Protein AF-A0A5J4KZ83-F1 (afdb_monomer)

Mean predicted aligned error: 16.93 Å

Organism: NCBI:txid433727

Nearest PDB structures (foldseek):
  3tdg-assembly1_A-2  TM=6.254E-01  e=2.604E-02  Helicobacter pylori
  8veh-assembly4_D  TM=5.753E-01  e=1.158E+00  Rickettsia bellii RML369-C
  3n4x-assembly1_A  TM=6.626E-01  e=3.084E+00  Saccharomyces cerevisiae
  5ktb-assembly1_B  TM=6.189E-01  e=3.485E+00  Saccharomyces cerevisiae
  3n7n-assembly1_C  TM=5.205E-01  e=2.566E+00  Saccharomyces cerevisiae

Structure (mmCIF, N/CA/C/O backbone):
data_AF-A0A5J4KZ83-F1
#
_entry.id   AF-A0A5J4KZ83-F1
#
loop_
_atom_site.group_PDB
_atom_site.id
_atom_site.type_symbol
_atom_site.label_atom_id
_atom_site.label_alt_id
_atom_site.label_comp_id
_atom_site.label_asym_id
_atom_site.label_entity_id
_atom_site.label_seq_id
_atom_site.pdbx_PDB_ins_code
_atom_site.Cartn_x
_atom_site.Cartn_y
_atom_site.Cartn_z
_atom_site.occupancy
_atom_site.B_iso_or_equiv
_atom_site.auth_seq_id
_atom_site.auth_comp_id
_atom_site.auth_asym_id
_atom_site.auth_atom_id
_atom_site.pdbx_PDB_model_num
ATOM 1 N N . MET A 1 1 ? 0.280 65.910 40.759 1.00 54.91 1 MET A N 1
ATOM 2 C CA . MET A 1 1 ? 0.208 64.427 40.748 1.00 54.91 1 MET A CA 1
ATOM 3 C C . MET A 1 1 ? -0.580 63.836 39.557 1.00 54.91 1 MET A C 1
ATOM 5 O O . MET A 1 1 ? -0.803 62.633 39.544 1.00 54.91 1 MET A O 1
ATOM 9 N N . LEU A 1 2 ? -0.957 64.616 38.524 1.00 54.25 2 LEU A N 1
ATOM 10 C CA . LEU A 1 2 ? -1.654 64.088 37.329 1.00 54.25 2 LEU A CA 1
ATOM 11 C C . LEU A 1 2 ? -0.794 64.011 36.050 1.00 54.25 2 LEU A C 1
ATOM 13 O O . LEU A 1 2 ? -1.139 63.274 35.137 1.00 54.25 2 LEU A O 1
ATOM 17 N N . ILE A 1 3 ? 0.351 64.695 35.983 1.00 54.72 3 ILE A N 1
ATOM 18 C CA . ILE A 1 3 ? 1.155 64.796 34.747 1.00 54.72 3 ILE A CA 1
ATOM 19 C C . ILE A 1 3 ? 2.032 63.549 34.497 1.00 54.72 3 ILE A C 1
ATOM 21 O O . ILE A 1 3 ? 2.240 63.158 33.350 1.00 54.72 3 ILE A O 1
ATOM 25 N N . ASN A 1 4 ? 2.475 62.851 35.551 1.00 46.81 4 ASN A N 1
ATOM 26 C CA . ASN A 1 4 ? 3.342 61.667 35.413 1.00 46.81 4 ASN A CA 1
ATOM 27 C C . ASN A 1 4 ? 2.579 60.369 35.107 1.00 46.81 4 ASN A C 1
ATOM 29 O O . ASN A 1 4 ? 3.168 59.439 34.570 1.00 46.81 4 ASN A O 1
ATOM 33 N N . LYS A 1 5 ? 1.271 60.299 35.396 1.00 50.62 5 LYS A N 1
ATOM 34 C CA . LYS A 1 5 ? 0.448 59.125 35.055 1.00 50.62 5 LYS A CA 1
ATOM 35 C C . LYS A 1 5 ? 0.107 59.085 33.562 1.00 50.62 5 LYS A C 1
ATOM 37 O O . LYS A 1 5 ? 0.117 58.014 32.971 1.00 50.62 5 LYS A O 1
ATOM 42 N N . VAL A 1 6 ? -0.096 60.247 32.935 1.00 51.62 6 VAL A N 1
ATOM 43 C CA . VAL A 1 6 ? -0.421 60.356 31.501 1.00 51.62 6 VAL A CA 1
ATOM 44 C C . VAL A 1 6 ? 0.763 59.941 30.619 1.00 51.62 6 VAL A C 1
ATOM 46 O O . VAL A 1 6 ? 0.553 59.259 29.625 1.00 51.62 6 VAL A O 1
ATOM 49 N N . ARG A 1 7 ? 2.005 60.261 31.017 1.00 49.12 7 ARG A N 1
ATOM 50 C CA . ARG A 1 7 ? 3.226 59.872 30.281 1.00 49.12 7 ARG A CA 1
ATOM 51 C C . ARG A 1 7 ? 3.561 58.381 30.361 1.00 49.12 7 ARG A C 1
ATOM 53 O O . ARG A 1 7 ? 4.110 57.838 29.413 1.00 49.12 7 ARG A O 1
ATOM 60 N N . VAL A 1 8 ? 3.224 57.719 31.469 1.00 52.16 8 VAL A N 1
ATOM 61 C CA . VAL A 1 8 ? 3.409 56.263 31.620 1.00 52.16 8 VAL A CA 1
ATOM 62 C C . VAL A 1 8 ? 2.343 55.494 30.832 1.00 52.16 8 VAL A C 1
ATOM 64 O O . VAL A 1 8 ? 2.627 54.433 30.288 1.00 52.16 8 VAL A O 1
ATOM 67 N N . ILE A 1 9 ? 1.141 56.064 30.694 1.00 51.75 9 ILE A N 1
ATOM 68 C CA . ILE A 1 9 ? 0.052 55.468 29.910 1.00 51.75 9 ILE A CA 1
ATOM 69 C C . ILE A 1 9 ? 0.280 55.652 28.398 1.00 51.75 9 ILE A C 1
ATOM 71 O O . ILE A 1 9 ? -0.016 54.738 27.633 1.00 51.75 9 ILE A O 1
ATOM 75 N N . THR A 1 10 ? 0.881 56.761 27.947 1.00 46.97 10 THR A N 1
ATOM 76 C CA . THR A 1 10 ? 1.218 56.941 26.520 1.00 46.97 10 THR A CA 1
ATOM 77 C C . THR A 1 10 ? 2.447 56.155 26.056 1.00 46.97 10 THR A C 1
ATOM 79 O O . THR A 1 10 ? 2.571 55.904 24.861 1.00 46.97 10 THR A O 1
ATOM 82 N N . LEU A 1 11 ? 3.316 55.696 26.964 1.00 45.25 11 LEU A N 1
ATOM 83 C CA . LEU A 1 11 ? 4.475 54.852 26.626 1.00 45.25 11 LEU A CA 1
ATOM 84 C C . LEU A 1 11 ? 4.159 53.345 26.575 1.00 45.25 11 LEU A C 1
ATOM 86 O O . LEU A 1 11 ? 4.966 52.577 26.062 1.00 45.25 11 LEU A O 1
ATOM 90 N N . LEU A 1 12 ? 2.979 52.918 27.037 1.00 44.50 12 LEU A N 1
ATOM 91 C CA . LEU A 1 12 ? 2.541 51.515 26.981 1.00 44.50 12 LEU A CA 1
ATOM 92 C C . LEU A 1 12 ? 1.717 51.183 25.717 1.00 44.50 12 LEU A C 1
ATOM 94 O O . LEU A 1 12 ? 1.430 50.020 25.454 1.00 44.50 12 LEU A O 1
ATOM 98 N N . ALA A 1 13 ? 1.359 52.184 24.906 1.00 50.28 13 ALA A N 1
ATOM 99 C CA . ALA A 1 13 ? 0.388 52.040 23.816 1.00 50.28 13 ALA A CA 1
ATOM 100 C C . ALA A 1 13 ? 0.986 51.879 22.399 1.00 50.28 13 ALA A C 1
ATOM 102 O O . ALA A 1 13 ? 0.232 51.857 21.432 1.00 50.28 13 ALA A O 1
ATOM 103 N N . VAL A 1 14 ? 2.314 51.765 22.241 1.00 51.88 14 VAL A N 1
ATOM 104 C CA . VAL A 1 14 ? 2.967 51.772 20.905 1.00 51.88 14 VAL A CA 1
ATOM 105 C C . VAL A 1 14 ? 3.759 50.489 20.583 1.00 51.88 14 VAL A C 1
ATOM 107 O O . VAL A 1 14 ? 4.267 50.339 19.479 1.00 51.88 14 VAL A O 1
ATOM 110 N N . ALA A 1 15 ? 3.807 49.495 21.477 1.00 50.50 15 ALA A N 1
ATOM 111 C CA . ALA A 1 15 ? 4.624 48.287 21.270 1.00 50.50 15 ALA A CA 1
ATOM 112 C C . ALA A 1 15 ? 3.849 46.988 20.953 1.00 50.50 15 ALA A C 1
ATOM 114 O O . ALA A 1 15 ? 4.454 45.920 20.967 1.00 50.50 15 ALA A O 1
ATOM 115 N N . LEU A 1 16 ? 2.540 47.038 20.657 1.00 53.69 16 LEU A N 1
ATOM 116 C CA . LEU A 1 16 ? 1.729 45.824 20.423 1.00 53.69 16 LEU A CA 1
ATOM 117 C C . LEU A 1 16 ? 1.142 45.663 19.004 1.00 53.69 16 LEU A C 1
ATOM 119 O O . LEU A 1 16 ? 0.280 44.815 18.798 1.00 53.69 16 LEU A O 1
ATOM 123 N N . CYS A 1 17 ? 1.621 46.412 18.007 1.00 49.75 17 CYS A N 1
ATOM 124 C CA . CYS A 1 17 ? 1.092 46.363 16.631 1.00 49.75 17 CYS A CA 1
ATOM 125 C C . CYS A 1 17 ? 1.961 45.570 15.633 1.00 49.75 17 CYS A C 1
ATOM 127 O O . CYS A 1 17 ? 2.154 46.013 14.505 1.00 49.75 17 CYS A O 1
ATOM 129 N N . LEU A 1 18 ? 2.471 44.390 16.010 1.00 52.69 18 LEU A N 1
ATOM 130 C CA . LEU A 1 18 ? 3.161 43.480 15.073 1.00 52.69 18 LEU A CA 1
ATOM 131 C C . LEU A 1 18 ? 2.623 42.040 15.077 1.00 52.69 18 LEU A C 1
ATOM 133 O O . LEU A 1 18 ? 3.342 41.110 14.730 1.00 52.69 18 LEU A O 1
ATOM 137 N N . PHE A 1 19 ? 1.349 41.832 15.411 1.00 56.16 19 PHE A N 1
ATOM 138 C CA . PHE A 1 19 ? 0.717 40.521 15.244 1.00 56.16 19 PHE A CA 1
ATOM 139 C C . PHE A 1 19 ? -0.614 40.636 14.513 1.00 56.16 19 PHE A C 1
ATOM 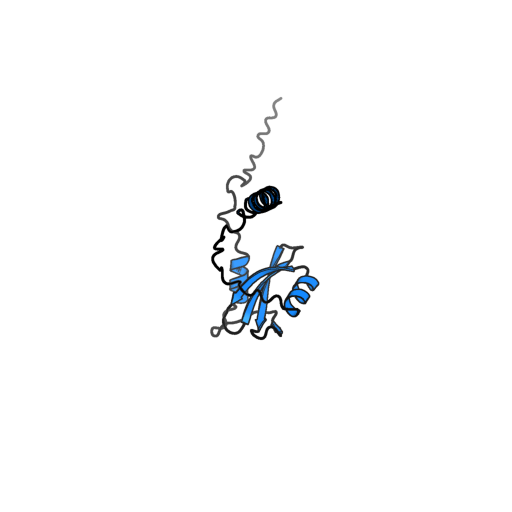141 O O . PHE A 1 19 ? -1.642 40.912 15.122 1.00 56.16 19 PHE A O 1
ATOM 148 N N . SER A 1 20 ? -0.584 40.431 13.196 1.00 51.78 20 SER A N 1
ATOM 149 C CA . SER A 1 20 ? -1.560 39.603 12.463 1.00 51.78 20 SER A CA 1
ATOM 150 C C . SER A 1 20 ? -1.361 39.753 10.953 1.00 51.78 20 SER A C 1
ATOM 152 O O . SER A 1 20 ? -2.174 40.331 10.237 1.00 51.78 20 SER A O 1
ATOM 154 N N . THR A 1 21 ? -0.288 39.166 10.421 1.00 55.81 21 THR A N 1
ATOM 155 C CA . THR A 1 21 ? -0.408 38.605 9.076 1.00 55.81 21 THR A CA 1
ATOM 156 C C . THR A 1 21 ? -1.317 37.386 9.207 1.00 55.81 21 THR A C 1
ATOM 158 O O . THR A 1 21 ? -0.912 36.340 9.708 1.00 55.81 21 THR A O 1
ATOM 161 N N . ASN A 1 22 ? -2.579 37.520 8.797 1.00 54.44 22 ASN A N 1
ATOM 162 C CA . ASN A 1 22 ? -3.406 36.351 8.528 1.00 54.44 22 ASN A CA 1
ATOM 163 C C . ASN A 1 22 ? -2.833 35.699 7.270 1.00 54.44 22 ASN A C 1
ATOM 165 O O . ASN A 1 22 ? -3.187 36.054 6.147 1.00 54.44 22 ASN A O 1
ATOM 169 N N . ALA A 1 23 ? -1.885 34.784 7.461 1.00 51.44 23 ALA A N 1
ATOM 170 C CA . ALA A 1 23 ? -1.567 33.804 6.446 1.00 51.44 23 ALA A CA 1
ATOM 171 C C . ALA A 1 23 ? -2.832 32.963 6.263 1.00 51.44 23 ALA A C 1
ATOM 173 O O . ALA A 1 23 ? -3.137 32.098 7.082 1.00 51.44 23 ALA A O 1
ATOM 174 N N . PHE A 1 24 ? -3.594 33.252 5.210 1.00 49.03 24 PHE A N 1
ATOM 175 C CA . PHE A 1 24 ? -4.600 32.332 4.702 1.00 49.03 24 PHE A CA 1
ATOM 176 C C . PHE A 1 24 ? -3.823 31.158 4.097 1.00 49.03 24 PHE A C 1
ATOM 178 O O . PHE A 1 24 ? -3.546 31.108 2.900 1.00 49.03 24 PHE A O 1
ATOM 185 N N . ALA A 1 25 ? -3.364 30.251 4.961 1.00 46.91 25 ALA A N 1
ATOM 186 C CA . ALA A 1 25 ? -3.014 28.913 4.540 1.00 46.91 25 ALA A CA 1
ATOM 187 C C . ALA A 1 25 ? -4.323 28.326 4.023 1.00 46.91 25 ALA A C 1
ATOM 189 O O . ALA A 1 25 ? -5.214 28.015 4.811 1.00 46.91 25 ALA A O 1
ATOM 190 N N . GLY A 1 26 ? -4.479 28.293 2.696 1.00 42.88 26 GLY A N 1
ATOM 191 C CA . GLY A 1 26 ? -5.561 27.553 2.072 1.00 42.88 26 GLY A CA 1
ATOM 192 C C . GLY A 1 26 ? -5.566 26.173 2.704 1.00 42.88 26 GLY A C 1
ATOM 193 O O . GLY A 1 26 ? -4.529 25.508 2.721 1.00 42.88 26 GLY A O 1
ATOM 194 N N . GLU A 1 27 ? -6.695 25.811 3.302 1.00 44.72 27 GLU A N 1
ATOM 195 C CA . GLU A 1 27 ? -6.935 24.488 3.844 1.00 44.72 27 GLU A CA 1
ATOM 196 C C . GLU A 1 27 ? -6.810 23.505 2.678 1.00 44.72 27 GLU A C 1
ATOM 198 O O . GLU A 1 27 ? -7.776 23.162 1.998 1.00 44.72 27 GLU A O 1
ATOM 203 N N . THR A 1 28 ? -5.588 23.047 2.407 1.00 45.78 28 THR A N 1
ATOM 204 C CA . THR A 1 28 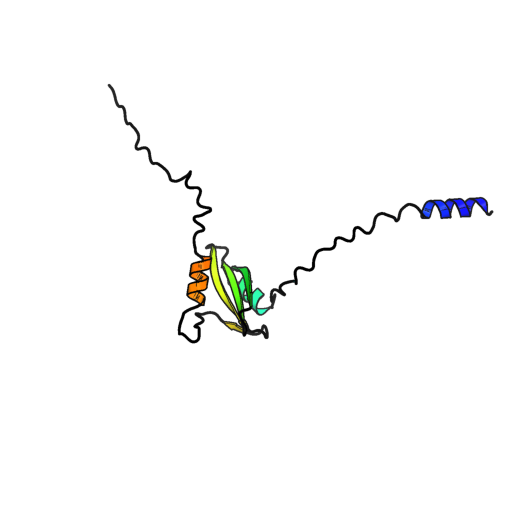? -5.418 21.701 1.902 1.00 45.78 28 THR A CA 1
ATOM 205 C C . THR A 1 28 ? -6.104 20.866 2.960 1.00 45.78 28 THR A C 1
ATOM 207 O O . THR A 1 28 ? -5.687 20.880 4.119 1.00 45.78 28 THR A O 1
ATOM 210 N N . MET A 1 29 ? -7.236 20.249 2.605 1.00 38.78 29 MET A N 1
ATOM 211 C CA . MET A 1 29 ? -7.859 19.259 3.472 1.00 38.78 29 MET A CA 1
ATOM 212 C C . MET A 1 29 ? -6.702 18.395 3.959 1.00 38.78 29 MET A C 1
ATOM 214 O O . MET A 1 29 ? -5.999 17.841 3.102 1.00 38.78 29 MET A O 1
ATOM 218 N N . PRO A 1 30 ? -6.395 18.360 5.269 1.00 43.25 30 PRO A N 1
ATOM 219 C CA . PRO A 1 30 ? -5.407 17.425 5.738 1.00 43.25 30 PRO A CA 1
ATOM 220 C C . PRO A 1 30 ? -5.979 16.092 5.293 1.00 43.25 30 PRO A C 1
ATOM 222 O O . PRO A 1 30 ? -7.036 15.679 5.767 1.00 43.25 30 PRO A O 1
ATOM 225 N N . ILE A 1 31 ? -5.341 15.468 4.299 1.00 45.38 31 ILE A N 1
ATOM 226 C CA . ILE A 1 31 ? -5.499 14.043 4.083 1.00 45.38 31 ILE A CA 1
ATOM 227 C C . ILE A 1 31 ? -5.186 13.524 5.473 1.00 45.38 31 ILE A C 1
ATOM 229 O O . ILE A 1 31 ? -4.052 13.679 5.934 1.00 45.38 31 ILE A O 1
ATOM 233 N N . ASP A 1 32 ? -6.225 13.103 6.195 1.00 56.38 32 ASP A N 1
ATOM 234 C CA . ASP A 1 32 ? -6.135 12.534 7.527 1.00 56.38 32 ASP A CA 1
ATOM 235 C C . ASP A 1 32 ? -5.389 11.231 7.299 1.00 56.38 32 ASP A C 1
ATOM 237 O O . ASP A 1 32 ? -5.994 10.172 7.143 1.00 56.38 32 ASP A O 1
ATOM 241 N N . ILE A 1 33 ? -4.063 11.345 7.111 1.00 57.06 33 ILE A N 1
ATOM 242 C CA . ILE A 1 33 ? -3.143 10.237 6.973 1.00 57.06 33 ILE A CA 1
ATOM 243 C C . ILE A 1 33 ? -3.539 9.398 8.163 1.00 57.06 33 ILE A C 1
ATOM 245 O O . ILE A 1 33 ? -3.413 9.903 9.284 1.00 57.06 33 ILE A O 1
ATOM 249 N N . PRO A 1 34 ? -4.076 8.187 7.962 1.00 59.91 34 PRO A N 1
ATOM 250 C CA . PRO A 1 34 ? -4.494 7.370 9.068 1.00 59.91 34 PRO A CA 1
ATOM 251 C C . PRO A 1 34 ? -3.205 6.997 9.797 1.00 59.91 34 PRO A C 1
ATOM 253 O O . PRO A 1 34 ? -2.607 5.965 9.547 1.00 59.91 34 PRO A O 1
ATOM 256 N N . LYS A 1 35 ? -2.711 7.858 10.689 1.00 63.38 35 LYS A N 1
ATOM 257 C CA . LYS A 1 35 ? -1.563 7.612 11.558 1.00 63.38 35 LYS A CA 1
ATOM 258 C C . LYS A 1 35 ? -2.052 6.708 12.675 1.00 63.38 35 LYS A C 1
ATOM 260 O O . LYS A 1 35 ? -1.973 7.035 13.852 1.00 63.38 35 LYS A O 1
ATOM 265 N N . THR A 1 36 ? -2.625 5.583 12.280 1.00 70.62 36 THR A N 1
ATOM 266 C CA . THR A 1 36 ? -3.164 4.576 13.165 1.00 70.62 36 THR A CA 1
ATOM 267 C C . THR A 1 36 ? -1.997 3.851 13.792 1.00 70.62 36 THR A C 1
ATOM 269 O O . THR A 1 36 ? -0.934 3.685 13.185 1.00 70.62 36 THR A O 1
ATOM 272 N N . GLU A 1 37 ? -2.194 3.404 15.022 1.00 76.19 37 GLU A N 1
ATOM 273 C CA . GLU A 1 37 ? -1.190 2.632 15.741 1.00 76.19 37 GLU A CA 1
ATOM 274 C C . GLU A 1 37 ? -0.763 1.389 14.938 1.00 76.19 37 GLU A C 1
ATOM 276 O O . GLU A 1 37 ? 0.417 1.049 14.895 1.00 76.19 37 GLU A O 1
ATOM 281 N N . ALA A 1 38 ? -1.705 0.763 14.222 1.00 76.94 38 ALA A N 1
ATOM 282 C CA . ALA A 1 38 ? -1.446 -0.368 13.337 1.00 76.94 38 ALA A CA 1
ATOM 283 C C . ALA A 1 38 ? -0.465 -0.020 12.205 1.00 76.94 38 ALA A C 1
ATOM 285 O O . ALA A 1 38 ? 0.502 -0.751 11.985 1.00 76.94 38 ALA A O 1
ATOM 286 N N . LEU A 1 39 ? -0.663 1.111 11.516 1.00 82.00 39 LEU A N 1
ATOM 287 C CA . LEU A 1 39 ? 0.248 1.529 10.451 1.00 82.00 39 LEU A CA 1
ATOM 288 C C . LEU A 1 39 ? 1.621 1.904 11.002 1.00 82.00 39 LEU A C 1
ATOM 290 O O . LEU A 1 39 ? 2.630 1.464 10.459 1.00 82.00 39 LEU A O 1
ATOM 294 N N . GLN A 1 40 ? 1.682 2.647 12.108 1.00 82.75 40 GLN A N 1
ATOM 295 C CA . GLN A 1 40 ? 2.958 3.009 12.734 1.00 82.75 40 GLN A CA 1
ATOM 296 C C . GLN A 1 40 ? 3.757 1.778 13.181 1.00 82.75 40 GLN A C 1
ATOM 298 O O . GLN A 1 40 ? 4.969 1.719 12.958 1.00 82.75 40 GLN A O 1
ATOM 303 N N . LYS A 1 41 ? 3.085 0.771 13.755 1.00 83.81 41 LYS A N 1
ATOM 304 C CA . LYS A 1 41 ? 3.701 -0.514 14.113 1.00 83.81 41 LYS A CA 1
ATOM 305 C C . LYS A 1 41 ? 4.289 -1.219 12.893 1.00 83.81 41 LYS A C 1
ATOM 307 O O . LYS A 1 41 ? 5.443 -1.631 12.953 1.00 83.81 41 LYS A O 1
ATOM 312 N N . ILE A 1 42 ? 3.550 -1.321 11.784 1.00 83.38 42 ILE A N 1
ATOM 313 C CA . ILE A 1 42 ? 4.051 -1.987 10.568 1.00 83.38 42 ILE A CA 1
ATOM 314 C C . ILE A 1 42 ? 5.197 -1.205 9.929 1.00 83.38 42 ILE A C 1
ATOM 316 O O . ILE A 1 42 ? 6.203 -1.805 9.556 1.00 83.38 42 ILE A O 1
ATOM 320 N N . LEU A 1 43 ? 5.090 0.119 9.828 1.00 85.56 43 LEU A N 1
ATOM 321 C CA . LEU A 1 43 ? 6.154 0.962 9.276 1.00 85.56 43 LEU A CA 1
ATOM 322 C C . LEU A 1 43 ? 7.450 0.823 10.086 1.00 85.56 43 LEU A C 1
ATOM 324 O O . LEU A 1 43 ? 8.516 0.607 9.513 1.00 85.56 43 LEU A O 1
ATOM 328 N N . SER A 1 44 ? 7.345 0.844 11.418 1.00 83.62 44 SER A N 1
ATOM 329 C CA . SER A 1 44 ? 8.497 0.691 12.314 1.00 83.62 44 SER A CA 1
ATOM 330 C C . SER A 1 44 ? 9.090 -0.720 12.251 1.00 83.62 44 SER A C 1
ATOM 332 O O . SER A 1 44 ? 10.302 -0.870 12.121 1.00 83.62 44 SER A O 1
ATOM 334 N N . ALA A 1 45 ? 8.247 -1.758 12.276 1.00 84.50 45 ALA A N 1
ATOM 335 C CA . ALA A 1 45 ? 8.682 -3.155 12.217 1.00 84.50 45 ALA A CA 1
ATOM 336 C C . ALA A 1 45 ? 9.330 -3.524 10.873 1.00 84.50 45 ALA A C 1
ATOM 338 O O . ALA A 1 45 ? 10.250 -4.335 10.829 1.00 84.50 45 ALA A O 1
ATOM 339 N N . THR A 1 46 ? 8.864 -2.929 9.774 1.00 81.31 46 THR A N 1
ATOM 340 C CA . THR A 1 46 ? 9.382 -3.198 8.422 1.00 81.31 46 THR A CA 1
ATOM 341 C C . THR A 1 46 ? 10.489 -2.240 7.990 1.00 81.31 46 THR A C 1
ATOM 343 O O . THR A 1 46 ? 11.012 -2.399 6.890 1.00 81.31 46 THR A O 1
ATOM 346 N N . ASN A 1 47 ? 10.849 -1.258 8.826 1.00 86.25 47 ASN A N 1
ATOM 347 C CA . ASN A 1 47 ? 11.755 -0.162 8.475 1.00 86.25 47 ASN A CA 1
ATOM 348 C C . ASN A 1 47 ? 11.352 0.534 7.156 1.00 86.25 47 ASN A C 1
ATOM 350 O O . ASN A 1 47 ? 12.170 0.785 6.266 1.00 86.25 47 ASN A O 1
ATOM 354 N N . SER A 1 48 ? 10.054 0.806 7.020 1.00 85.75 48 SER A N 1
ATOM 355 C CA . SER A 1 48 ? 9.474 1.445 5.840 1.00 85.75 48 SER A CA 1
ATOM 356 C C . SER A 1 48 ? 8.937 2.823 6.189 1.00 85.75 48 SER A C 1
ATOM 358 O O . SER A 1 48 ? 8.397 3.038 7.272 1.00 85.75 48 SER A O 1
ATOM 360 N N . LYS A 1 49 ? 9.042 3.758 5.249 1.00 86.88 49 LYS A N 1
ATOM 361 C CA . LYS A 1 49 ? 8.386 5.065 5.329 1.00 86.88 49 LYS A CA 1
ATOM 362 C C . LYS A 1 49 ? 7.083 5.049 4.540 1.00 86.88 49 LYS A C 1
ATOM 364 O O . LYS A 1 49 ? 6.959 4.349 3.536 1.00 86.88 49 LYS A O 1
ATOM 369 N N . LEU A 1 50 ? 6.119 5.840 4.990 1.00 88.00 50 LEU A N 1
ATOM 370 C CA . LEU A 1 50 ? 4.898 6.088 4.238 1.00 88.00 50 LEU A CA 1
ATOM 371 C C . LEU A 1 50 ? 5.210 7.017 3.057 1.00 88.00 50 LEU A C 1
ATOM 373 O O . LEU A 1 50 ? 5.835 8.057 3.262 1.00 88.00 50 LEU A O 1
ATOM 377 N N . LYS A 1 51 ? 4.777 6.650 1.848 1.00 88.19 51 LYS A N 1
ATOM 378 C CA . LYS A 1 51 ? 4.848 7.522 0.667 1.00 88.19 51 LYS A CA 1
ATOM 379 C C . LYS A 1 51 ? 3.520 8.198 0.396 1.00 88.19 51 LYS A C 1
ATOM 381 O O . LYS A 1 51 ? 3.450 9.419 0.379 1.00 88.19 51 LYS A O 1
ATOM 386 N N . GLU A 1 52 ? 2.486 7.396 0.185 1.00 87.94 52 GLU A N 1
ATOM 387 C CA . GLU A 1 52 ? 1.195 7.862 -0.316 1.00 87.94 52 GLU A CA 1
ATOM 388 C C . GLU A 1 52 ? 0.068 7.091 0.368 1.00 87.94 52 GLU A C 1
ATOM 390 O O . GLU A 1 52 ? 0.237 5.933 0.759 1.00 87.94 52 GLU A O 1
ATOM 395 N N . VAL A 1 53 ? -1.082 7.746 0.512 1.00 89.62 53 VAL A N 1
ATOM 396 C CA . VAL A 1 53 ? -2.323 7.117 0.961 1.00 89.62 53 VAL A CA 1
ATOM 397 C C . VAL A 1 53 ? -3.430 7.540 0.012 1.00 89.62 53 VAL A C 1
ATOM 399 O O . VAL A 1 53 ? -3.705 8.732 -0.099 1.00 89.62 53 VAL A O 1
ATOM 402 N N . ASN A 1 54 ? -4.071 6.570 -0.633 1.00 89.69 54 ASN A N 1
ATOM 403 C CA . ASN A 1 54 ? -5.170 6.800 -1.563 1.00 89.69 54 ASN A CA 1
ATOM 404 C C . ASN A 1 54 ? -6.459 6.185 -1.021 1.00 89.69 54 ASN A C 1
ATOM 406 O O . ASN A 1 54 ? -6.463 5.085 -0.473 1.00 89.69 54 ASN A O 1
ATOM 410 N N . ASP A 1 55 ? -7.574 6.888 -1.176 1.00 90.56 55 ASP A N 1
ATOM 411 C CA . ASP A 1 55 ? -8.893 6.341 -0.882 1.00 90.56 55 ASP A CA 1
ATOM 412 C C . ASP A 1 55 ? -9.423 5.586 -2.108 1.00 90.56 55 ASP A C 1
ATOM 414 O O . ASP A 1 55 ? -9.620 6.193 -3.157 1.00 90.56 55 ASP A O 1
ATOM 418 N N . ILE A 1 56 ? -9.662 4.276 -1.977 1.00 90.56 56 ILE A N 1
ATOM 419 C CA . ILE A 1 56 ? -10.218 3.440 -3.054 1.00 90.56 56 ILE A CA 1
ATOM 420 C C . ILE A 1 56 ? -11.620 2.903 -2.719 1.00 90.56 56 ILE A C 1
ATOM 422 O O . ILE A 1 56 ? -12.038 1.858 -3.213 1.00 90.56 56 ILE A O 1
ATOM 426 N N . GLY A 1 57 ? -12.360 3.596 -1.848 1.00 90.00 57 GLY A N 1
ATOM 427 C CA . GLY A 1 57 ? -13.734 3.252 -1.481 1.00 90.00 57 GLY A CA 1
ATOM 428 C C . GLY A 1 57 ? -13.824 2.523 -0.144 1.00 90.00 57 GLY A C 1
ATOM 429 O O . GLY A 1 57 ? -13.977 3.157 0.891 1.00 90.00 57 GLY A O 1
ATOM 430 N N . SER A 1 58 ? -13.758 1.189 -0.122 1.00 91.00 58 SER A N 1
ATOM 431 C CA . SER A 1 58 ? -13.924 0.407 1.125 1.00 91.00 58 SER A CA 1
ATOM 432 C C . SER A 1 58 ? -12.653 0.292 1.971 1.00 91.00 58 SER A C 1
ATOM 434 O O . SER A 1 58 ? -12.710 -0.095 3.139 1.00 91.00 58 SER A O 1
ATOM 436 N N . VAL A 1 59 ? -11.500 0.627 1.395 1.00 93.12 59 VAL A N 1
ATOM 437 C CA . VAL A 1 59 ? -10.193 0.610 2.057 1.00 93.12 59 VAL A CA 1
ATOM 438 C C . VAL A 1 59 ? -9.375 1.820 1.609 1.00 93.12 59 VAL A C 1
ATOM 440 O O . VAL A 1 59 ? -9.672 2.456 0.597 1.00 93.12 59 VAL A O 1
ATOM 443 N N . TYR A 1 60 ? -8.353 2.155 2.382 1.00 92.19 60 TYR A N 1
ATOM 444 C CA . TYR A 1 60 ? -7.270 3.024 1.954 1.00 92.19 60 TYR A CA 1
ATOM 445 C C . TYR A 1 60 ? -6.153 2.167 1.368 1.00 92.19 60 TYR A C 1
ATOM 447 O O . TYR A 1 60 ? -5.727 1.200 1.995 1.00 92.19 60 TYR A O 1
ATOM 455 N N . GLU A 1 61 ? -5.662 2.528 0.196 1.00 92.69 61 GLU A N 1
ATOM 456 C CA . GLU A 1 61 ? -4.383 2.061 -0.317 1.00 92.69 61 GLU A CA 1
ATOM 457 C C . GLU A 1 61 ? -3.266 2.843 0.376 1.00 92.69 61 GLU A C 1
ATOM 459 O O . GLU A 1 61 ? -3.292 4.067 0.439 1.00 92.69 61 GLU A O 1
ATOM 464 N N . VAL A 1 62 ? -2.284 2.133 0.910 1.00 92.25 62 VAL A N 1
ATOM 465 C CA . VAL A 1 62 ? -1.161 2.681 1.659 1.00 92.25 62 VAL A CA 1
ATOM 466 C C . VAL A 1 62 ? 0.117 2.233 0.973 1.00 92.25 62 VAL A C 1
ATOM 468 O O . VAL A 1 62 ? 0.488 1.059 1.010 1.00 92.25 62 VAL A O 1
ATOM 471 N N . VAL A 1 63 ? 0.808 3.183 0.359 1.00 92.12 63 VAL A N 1
ATOM 472 C CA . VAL A 1 63 ? 2.073 2.943 -0.326 1.00 92.12 63 VAL A CA 1
ATOM 4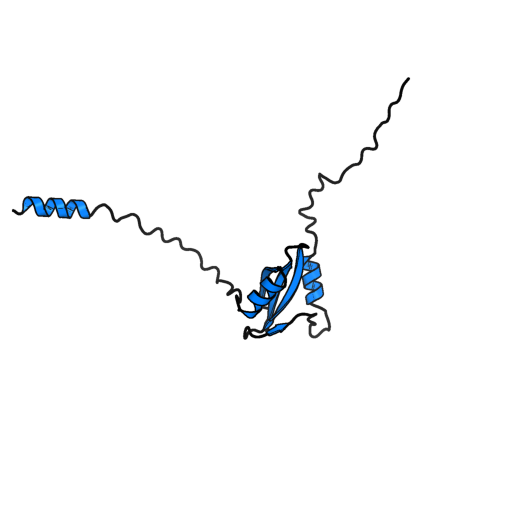73 C C . VAL A 1 63 ? 3.214 3.184 0.651 1.00 92.12 63 VAL A C 1
ATOM 475 O O . VAL A 1 63 ? 3.352 4.272 1.216 1.00 92.12 63 VAL A O 1
ATOM 478 N N . THR A 1 64 ? 4.059 2.176 0.841 1.00 91.19 64 THR A N 1
ATOM 479 C CA . THR A 1 64 ? 5.229 2.247 1.719 1.00 91.19 64 THR A CA 1
ATOM 480 C C . THR A 1 64 ? 6.505 2.005 0.928 1.00 91.19 64 THR A C 1
ATOM 482 O O . THR A 1 64 ? 6.512 1.275 -0.058 1.00 91.19 64 THR A O 1
ATOM 485 N N . GLU A 1 65 ? 7.604 2.627 1.338 1.00 90.06 65 GLU A N 1
ATOM 486 C CA . GLU A 1 65 ? 8.922 2.408 0.741 1.00 90.06 65 GLU A CA 1
ATOM 487 C C . GLU A 1 65 ? 9.899 1.979 1.821 1.00 90.06 65 GLU A C 1
ATOM 489 O O . GLU A 1 65 ? 10.058 2.659 2.836 1.00 90.06 65 GLU A O 1
ATOM 494 N N . ARG A 1 66 ? 10.548 0.835 1.611 1.00 88.19 66 ARG A N 1
ATOM 495 C CA . ARG A 1 66 ? 11.528 0.319 2.562 1.00 88.19 66 ARG A CA 1
ATOM 496 C C . ARG A 1 66 ? 12.847 1.069 2.414 1.00 88.19 66 ARG A C 1
ATOM 498 O O . ARG A 1 66 ? 13.338 1.236 1.296 1.00 88.19 66 ARG A O 1
ATOM 505 N N . ASN A 1 67 ? 13.417 1.524 3.530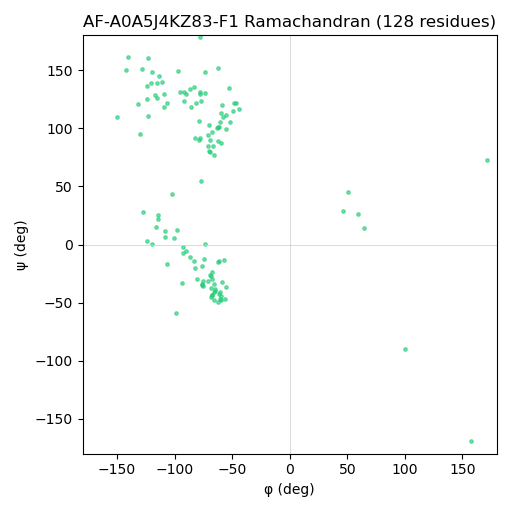 1.00 82.12 67 ASN A N 1
ATOM 506 C CA . ASN A 1 67 ? 14.584 2.414 3.508 1.00 82.12 67 ASN A CA 1
ATOM 507 C C . ASN A 1 67 ? 15.861 1.734 2.987 1.00 82.12 67 ASN A C 1
ATOM 509 O O . ASN A 1 67 ? 16.712 2.391 2.397 1.00 82.12 67 ASN A O 1
ATOM 513 N N . ASP A 1 68 ? 15.993 0.426 3.193 1.00 82.06 68 ASP A N 1
ATOM 514 C CA . ASP A 1 68 ? 17.183 -0.365 2.861 1.00 82.06 68 ASP A CA 1
ATOM 515 C C . ASP A 1 68 ? 17.331 -0.661 1.357 1.00 82.06 68 ASP A C 1
ATOM 517 O O . ASP A 1 68 ? 18.442 -0.704 0.839 1.00 82.06 68 ASP A O 1
ATOM 521 N N . GLN A 1 69 ? 16.218 -0.871 0.651 1.00 76.56 69 GLN A N 1
ATOM 522 C CA . GLN A 1 69 ? 16.195 -1.353 -0.734 1.00 76.56 69 GLN A CA 1
ATOM 523 C C . GLN A 1 69 ? 15.432 -0.424 -1.685 1.00 76.56 69 GLN A C 1
ATOM 525 O O . GLN A 1 69 ? 15.261 -0.772 -2.850 1.00 76.56 69 GLN A O 1
ATOM 530 N N . LYS A 1 70 ? 14.930 0.728 -1.203 1.00 81.38 70 LYS A N 1
ATOM 531 C CA . LYS A 1 70 ? 13.988 1.607 -1.934 1.00 81.38 70 LYS A CA 1
ATOM 532 C C . LYS A 1 70 ? 12.837 0.827 -2.584 1.00 81.38 70 LYS A C 1
ATOM 534 O O . LYS A 1 70 ? 12.304 1.211 -3.621 1.00 81.38 70 LYS A O 1
ATOM 539 N N . LYS A 1 71 ? 12.467 -0.304 -1.982 1.00 85.69 71 LYS A N 1
ATOM 540 C CA . LYS A 1 71 ? 11.431 -1.182 -2.508 1.00 85.69 71 LYS A CA 1
ATOM 541 C C . LYS A 1 71 ? 10.080 -0.621 -2.105 1.00 85.69 71 LYS A C 1
ATOM 543 O O . LYS A 1 71 ? 9.810 -0.479 -0.910 1.00 85.69 71 LYS A O 1
ATOM 548 N N . VAL A 1 72 ? 9.248 -0.334 -3.098 1.00 90.31 72 VAL A N 1
ATOM 549 C CA . VAL A 1 72 ? 7.876 0.119 -2.888 1.00 90.31 72 VAL A CA 1
ATOM 550 C C . VAL A 1 72 ? 6.970 -1.089 -2.656 1.00 90.31 72 VAL A C 1
ATOM 552 O O . VAL A 1 72 ? 7.078 -2.102 -3.345 1.00 90.31 72 VAL A O 1
ATOM 555 N N . ASN A 1 73 ? 6.091 -0.986 -1.666 1.00 90.94 73 ASN A N 1
ATOM 556 C CA . ASN A 1 73 ? 5.054 -1.963 -1.372 1.00 90.94 73 ASN A CA 1
ATOM 557 C C . ASN A 1 73 ? 3.707 -1.248 -1.275 1.00 90.94 73 ASN A C 1
ATOM 559 O O . ASN A 1 73 ? 3.632 -0.086 -0.874 1.00 90.94 73 ASN A O 1
ATOM 563 N N . VAL A 1 74 ? 2.645 -1.973 -1.606 1.00 93.31 74 VAL A N 1
ATOM 564 C CA . VAL A 1 74 ? 1.267 -1.500 -1.495 1.00 93.31 74 VAL A CA 1
ATOM 565 C C . VAL A 1 74 ? 0.561 -2.369 -0.460 1.00 93.31 74 VAL A C 1
ATOM 567 O O . VAL A 1 74 ? 0.601 -3.596 -0.532 1.00 93.31 74 VAL A O 1
ATOM 570 N N . LEU A 1 75 ? -0.032 -1.721 0.535 1.00 93.56 75 LEU A N 1
ATOM 571 C CA . LEU A 1 75 ? -0.820 -2.327 1.604 1.00 93.56 75 LEU A CA 1
ATOM 572 C C . LEU A 1 75 ? -2.209 -1.700 1.595 1.00 93.56 75 LEU A C 1
ATOM 574 O O . LEU A 1 75 ? -2.383 -0.595 1.089 1.00 93.56 75 LEU A O 1
ATOM 578 N N . TYR A 1 76 ? -3.187 -2.361 2.204 1.00 93.94 76 TYR A N 1
ATOM 579 C CA . TYR A 1 76 ? -4.526 -1.795 2.339 1.00 93.94 76 TYR A CA 1
ATOM 580 C C . TYR A 1 76 ? -4.919 -1.676 3.804 1.00 93.94 76 TYR A C 1
ATOM 582 O O . TYR A 1 76 ? -4.650 -2.575 4.594 1.00 93.94 76 TYR A O 1
ATOM 590 N N . LEU A 1 77 ? -5.560 -0.572 4.171 1.00 92.19 77 LEU A N 1
ATOM 591 C CA . LEU A 1 77 ? -6.083 -0.319 5.509 1.00 92.19 77 LEU A CA 1
ATOM 592 C C . LEU A 1 77 ? -7.602 -0.182 5.437 1.00 92.19 77 LEU A C 1
ATOM 594 O O . LEU A 1 77 ? -8.125 0.616 4.662 1.00 92.19 77 LEU A O 1
ATOM 598 N N . THR A 1 78 ? -8.326 -0.918 6.269 1.00 92.56 78 THR A N 1
ATOM 599 C CA . THR A 1 78 ? -9.787 -0.793 6.359 1.00 92.56 78 THR A CA 1
ATOM 600 C C . THR A 1 78 ? -10.217 0.602 6.829 1.00 92.56 78 THR A C 1
ATOM 602 O O . THR A 1 78 ? -9.495 1.272 7.568 1.00 92.56 78 THR A O 1
ATOM 605 N N . LYS A 1 79 ? -11.413 1.068 6.432 1.00 89.50 79 LYS A N 1
ATOM 606 C CA . LYS A 1 79 ? -11.922 2.396 6.848 1.00 89.50 79 LYS A CA 1
ATOM 607 C C . LYS A 1 79 ? -12.050 2.572 8.352 1.00 89.50 79 LYS A C 1
ATOM 609 O O . LYS A 1 79 ? -11.834 3.667 8.861 1.00 89.50 79 LYS A O 1
ATOM 614 N N . ASP A 1 80 ? -12.351 1.489 9.059 1.00 89.06 80 ASP A N 1
ATOM 615 C CA . ASP A 1 80 ? -12.397 1.466 10.519 1.00 89.06 80 ASP A CA 1
ATOM 616 C C . ASP A 1 80 ? -11.005 1.491 11.170 1.00 89.06 80 ASP A C 1
ATOM 618 O O . ASP A 1 80 ? -10.910 1.487 12.396 1.00 89.06 80 ASP A O 1
ATOM 622 N N . LYS A 1 81 ? -9.930 1.546 10.368 1.00 85.56 81 LYS A N 1
ATOM 623 C CA . LYS A 1 81 ? -8.541 1.702 10.803 1.00 85.56 81 LYS A CA 1
ATOM 624 C C . LYS A 1 81 ? -8.016 0.517 11.644 1.00 85.56 81 LYS A C 1
ATOM 626 O O . LYS A 1 81 ? -6.957 0.643 12.260 1.00 85.56 81 LYS A O 1
ATOM 631 N N . LYS A 1 82 ? -8.716 -0.630 11.657 1.00 86.50 82 LYS A N 1
ATOM 632 C CA . LYS A 1 82 ? -8.397 -1.796 12.509 1.00 86.50 82 LYS A CA 1
ATOM 633 C C . LYS A 1 82 ? -7.520 -2.848 11.847 1.00 86.50 82 LYS A C 1
ATOM 635 O O . LYS A 1 82 ? -6.731 -3.489 12.538 1.00 86.50 82 LYS A O 1
ATOM 640 N N . TYR A 1 83 ? -7.657 -3.042 10.538 1.00 89.56 83 TYR A N 1
ATOM 641 C CA . TYR A 1 83 ? -7.019 -4.151 9.838 1.00 89.56 83 TYR A CA 1
ATOM 642 C C . TYR A 1 83 ? -6.146 -3.655 8.700 1.00 89.56 83 TYR A C 1
ATOM 644 O O . TYR A 1 83 ? -6.551 -2.795 7.918 1.00 89.56 83 TYR A O 1
ATOM 652 N N . ILE A 1 84 ? -4.960 -4.249 8.594 1.00 91.12 84 ILE A N 1
ATOM 653 C CA . ILE A 1 84 ? -4.069 -4.064 7.456 1.00 91.12 84 ILE A CA 1
ATOM 654 C C . ILE A 1 84 ? -4.051 -5.359 6.659 1.00 91.12 84 ILE A C 1
ATOM 656 O O . ILE A 1 84 ? -3.858 -6.441 7.212 1.00 91.12 84 ILE A O 1
ATOM 660 N N . ILE A 1 85 ? -4.260 -5.232 5.359 1.00 92.81 85 ILE A N 1
ATOM 661 C CA . ILE A 1 85 ? -4.314 -6.333 4.411 1.00 92.81 85 ILE A CA 1
ATOM 662 C C . ILE A 1 85 ? -3.047 -6.253 3.562 1.00 92.81 85 ILE A C 1
ATOM 664 O O . ILE A 1 85 ? -2.802 -5.256 2.878 1.00 92.81 85 ILE A O 1
ATOM 668 N N . GLY A 1 86 ? -2.234 -7.305 3.633 1.00 92.19 86 GLY A N 1
ATOM 669 C CA . GLY A 1 86 ? -1.071 -7.503 2.773 1.00 92.19 86 GLY A CA 1
ATOM 670 C C . GLY A 1 86 ? -1.359 -8.600 1.756 1.00 92.19 86 GLY A C 1
ATOM 671 O O . GLY A 1 86 ? -1.681 -9.721 2.141 1.00 92.19 86 GLY A O 1
ATOM 672 N N . GLY A 1 87 ? -1.254 -8.284 0.467 1.00 92.81 87 GLY A N 1
ATOM 673 C CA . GLY A 1 87 ? -1.523 -9.232 -0.610 1.00 92.81 87 GLY A CA 1
ATOM 674 C C . GLY A 1 87 ? -1.881 -8.543 -1.922 1.00 92.81 87 GLY A C 1
ATOM 675 O O . GLY A 1 87 ? -1.727 -7.331 -2.056 1.00 92.81 87 GLY A O 1
ATOM 676 N N . ALA A 1 88 ? -2.359 -9.336 -2.880 1.00 94.31 88 ALA A N 1
ATOM 677 C CA . ALA A 1 88 ? -2.899 -8.835 -4.136 1.00 94.31 88 ALA A CA 1
ATOM 678 C C . ALA A 1 88 ? -4.403 -8.580 -4.000 1.00 94.31 88 ALA A C 1
ATOM 680 O O . ALA A 1 88 ? -5.151 -9.460 -3.571 1.00 94.31 88 ALA A O 1
ATOM 681 N N . LEU A 1 89 ? -4.834 -7.388 -4.394 1.00 94.25 89 LEU A N 1
ATOM 682 C CA . LEU A 1 89 ? -6.233 -7.027 -4.536 1.00 94.25 89 LEU A CA 1
ATOM 683 C C . LEU A 1 89 ? -6.638 -7.222 -5.997 1.00 94.25 89 LEU A C 1
ATOM 685 O O . LEU A 1 89 ? -5.941 -6.783 -6.913 1.00 94.25 89 LEU A O 1
ATOM 689 N N . PHE A 1 90 ? -7.758 -7.910 -6.194 1.00 95.00 90 PHE A N 1
ATOM 690 C CA . PHE A 1 90 ? -8.341 -8.142 -7.506 1.00 95.00 90 PHE A CA 1
ATOM 691 C C . PHE A 1 90 ? -9.648 -7.369 -7.636 1.00 95.00 90 PHE A C 1
ATOM 693 O O . PHE A 1 90 ? -10.426 -7.305 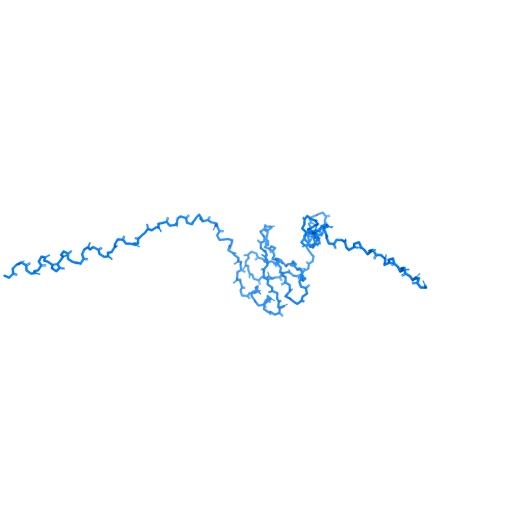-6.682 1.00 95.00 90 PHE A O 1
ATOM 700 N N . ASP A 1 91 ? -9.886 -6.786 -8.807 1.00 92.94 91 ASP A N 1
ATOM 701 C CA . ASP A 1 91 ? -11.184 -6.198 -9.129 1.00 92.94 91 ASP A CA 1
ATOM 702 C C . ASP A 1 91 ? -12.214 -7.281 -9.510 1.00 92.94 91 ASP A C 1
ATOM 704 O O . ASP A 1 91 ? -11.910 -8.476 -9.586 1.00 92.94 91 ASP A O 1
ATOM 708 N N . SER A 1 92 ? -13.453 -6.867 -9.789 1.00 95.38 92 SER A N 1
ATOM 709 C CA . SER A 1 92 ? -14.522 -7.775 -10.231 1.00 95.38 92 SER A CA 1
ATOM 710 C C . SER A 1 92 ? -14.229 -8.479 -11.562 1.00 95.38 92 SER A C 1
ATOM 712 O O . SER A 1 92 ? -14.894 -9.456 -11.889 1.00 95.38 92 SER A O 1
ATOM 714 N N . ASN A 1 93 ? -13.247 -7.9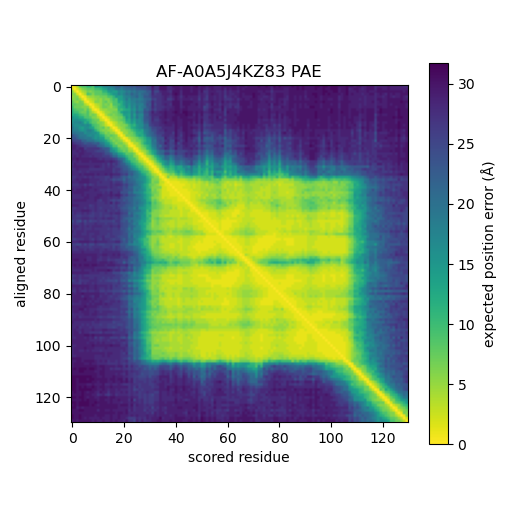95 -12.325 1.00 96.75 93 ASN A N 1
ATOM 715 C CA . ASN A 1 93 ? -12.808 -8.563 -13.596 1.00 96.75 93 ASN A CA 1
ATOM 716 C C . ASN A 1 93 ? -11.567 -9.456 -13.431 1.00 96.75 93 ASN A C 1
ATOM 718 O O . ASN A 1 93 ? -10.932 -9.799 -14.426 1.00 96.75 93 ASN A O 1
ATOM 722 N N . LEU A 1 94 ? -11.203 -9.821 -12.194 1.00 94.50 94 LEU A N 1
ATOM 723 C CA . LEU A 1 94 ? -10.010 -10.609 -11.870 1.00 94.50 94 LEU A CA 1
ATOM 724 C C . LEU A 1 94 ? -8.695 -9.945 -12.315 1.00 94.50 94 LEU A C 1
ATOM 726 O O . LEU A 1 94 ? -7.688 -10.625 -12.528 1.00 94.50 94 LEU A O 1
ATOM 730 N N . ARG A 1 95 ? -8.664 -8.614 -12.417 1.00 95.50 95 ARG A N 1
ATOM 731 C CA . ARG A 1 95 ? -7.432 -7.855 -12.659 1.00 95.50 95 ARG A CA 1
ATOM 732 C C . ARG A 1 95 ? -6.740 -7.553 -11.344 1.00 95.50 95 ARG A C 1
ATOM 734 O O . ARG A 1 95 ? -7.378 -7.115 -10.392 1.00 95.50 95 ARG A O 1
ATOM 741 N N . ASN A 1 96 ? -5.429 -7.772 -11.296 1.00 95.69 96 ASN A N 1
ATOM 742 C CA . ASN A 1 96 ? -4.617 -7.519 -10.110 1.00 95.69 96 ASN A CA 1
ATOM 743 C C . ASN A 1 96 ? -4.232 -6.036 -10.032 1.00 95.69 96 ASN A C 1
ATOM 745 O O . ASN A 1 96 ? -3.195 -5.626 -10.559 1.00 95.69 96 ASN A O 1
ATOM 749 N N . ILE A 1 97 ? -5.049 -5.247 -9.339 1.00 94.38 97 ILE A N 1
ATOM 750 C CA . ILE A 1 97 ? -4.848 -3.798 -9.231 1.00 94.38 97 ILE A CA 1
ATOM 751 C C . ILE A 1 97 ? -3.612 -3.445 -8.395 1.00 94.38 97 ILE A C 1
ATOM 753 O O . ILE A 1 97 ? -2.983 -2.418 -8.624 1.00 94.38 97 ILE A O 1
ATOM 757 N N . THR A 1 98 ? -3.193 -4.315 -7.469 1.00 95.69 98 THR A N 1
ATOM 758 C CA . THR A 1 98 ? -1.944 -4.121 -6.714 1.00 95.69 98 THR A CA 1
ATOM 759 C C . THR A 1 98 ? -0.727 -4.211 -7.626 1.00 95.69 98 THR A C 1
ATOM 761 O O . THR A 1 98 ? 0.214 -3.434 -7.479 1.00 95.69 98 THR A O 1
ATOM 764 N N . LYS A 1 99 ? -0.729 -5.159 -8.572 1.00 94.19 99 LYS A N 1
ATOM 765 C CA . LYS A 1 99 ? 0.350 -5.296 -9.552 1.00 94.19 99 LYS A CA 1
ATOM 766 C C . LYS A 1 99 ? 0.405 -4.084 -10.474 1.00 94.19 99 LYS A C 1
ATOM 768 O O . LYS A 1 99 ? 1.489 -3.544 -10.650 1.00 94.19 99 LYS A O 1
ATOM 773 N N . GLU A 1 100 ? -0.733 -3.655 -11.014 1.00 93.62 100 GLU A N 1
ATOM 774 C CA . GLU A 1 100 ? -0.808 -2.455 -11.859 1.00 93.62 100 GLU A CA 1
ATOM 775 C C . GLU A 1 100 ? -0.252 -1.236 -11.111 1.00 93.62 100 GLU A C 1
ATOM 777 O O . GLU A 1 100 ? 0.643 -0.555 -11.609 1.00 93.62 100 GLU A O 1
ATOM 782 N N . ARG A 1 101 ? -0.670 -1.048 -9.854 1.00 93.75 101 ARG A N 1
ATOM 783 C CA . ARG A 1 101 ? -0.167 0.029 -9.002 1.00 93.75 101 ARG A CA 1
ATOM 784 C C . ARG A 1 101 ? 1.337 -0.062 -8.744 1.00 93.75 101 ARG A C 1
ATOM 786 O O . ARG A 1 101 ? 2.038 0.944 -8.786 1.00 93.75 101 ARG A O 1
ATOM 793 N N . LEU A 1 102 ? 1.862 -1.257 -8.476 1.00 92.38 102 LEU A N 1
ATOM 794 C CA . LEU A 1 102 ? 3.302 -1.462 -8.310 1.00 92.38 102 LEU A CA 1
ATOM 795 C C . LEU A 1 102 ? 4.068 -1.187 -9.607 1.00 92.38 102 LEU A C 1
ATOM 797 O O .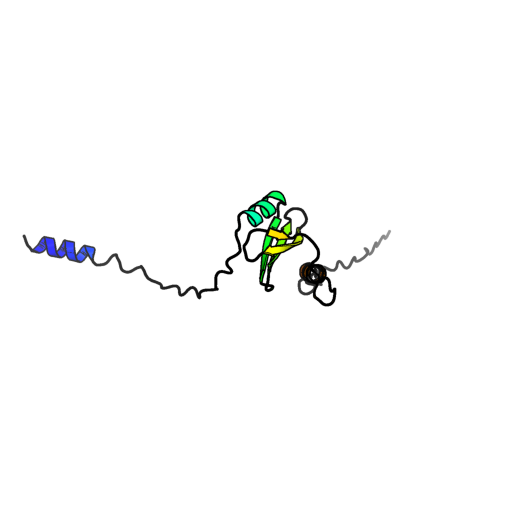 LEU A 1 102 ? 5.141 -0.597 -9.548 1.00 92.38 102 LEU A O 1
ATOM 801 N N . ASP A 1 103 ? 3.544 -1.598 -10.760 1.00 91.31 103 ASP A N 1
ATOM 802 C CA . ASP A 1 103 ? 4.168 -1.357 -12.062 1.00 91.31 103 ASP A CA 1
ATOM 803 C C . ASP A 1 103 ? 4.205 0.152 -12.379 1.00 91.31 103 ASP A C 1
ATOM 805 O O . ASP A 1 103 ? 5.218 0.647 -12.873 1.00 91.31 103 ASP A O 1
ATOM 809 N N . GLU A 1 104 ? 3.160 0.906 -12.018 1.00 89.44 104 GLU A N 1
ATOM 810 C CA . GLU A 1 104 ? 3.141 2.375 -12.083 1.00 89.44 104 GLU A CA 1
ATOM 811 C C . GLU A 1 104 ? 4.191 3.009 -11.165 1.00 89.44 104 GLU A C 1
ATOM 813 O O . GLU A 1 104 ? 4.969 3.855 -11.603 1.00 89.44 104 GLU A O 1
ATOM 818 N N . LEU A 1 105 ? 4.241 2.587 -9.899 1.00 86.56 105 LEU A N 1
ATOM 819 C CA . LEU A 1 105 ? 5.157 3.133 -8.891 1.00 86.56 105 LEU A CA 1
ATOM 820 C C . LEU A 1 105 ? 6.626 2.779 -9.166 1.00 86.56 105 LEU A C 1
ATOM 822 O O . LEU A 1 105 ? 7.523 3.514 -8.753 1.00 86.56 105 LEU A O 1
ATOM 826 N N . ASN A 1 106 ? 6.872 1.656 -9.843 1.00 84.00 106 ASN A N 1
ATOM 827 C CA . ASN A 1 106 ? 8.200 1.204 -10.258 1.00 84.00 106 ASN A CA 1
ATOM 828 C C . ASN A 1 106 ? 8.597 1.712 -11.645 1.00 84.00 106 ASN A C 1
ATOM 830 O O . ASN A 1 106 ? 9.728 1.464 -12.075 1.00 84.00 106 ASN A O 1
ATOM 834 N N . LYS A 1 107 ? 7.694 2.385 -12.369 1.00 80.38 107 LYS A N 1
ATOM 835 C CA . LYS A 1 107 ? 8.008 2.929 -13.683 1.00 80.38 107 LYS A CA 1
ATOM 836 C C . LYS A 1 107 ? 9.154 3.920 -13.519 1.00 80.38 107 LYS A C 1
ATOM 838 O O . LYS A 1 107 ? 9.016 4.961 -12.882 1.00 80.38 107 LYS A O 1
ATOM 843 N N . VAL A 1 108 ? 10.308 3.565 -14.078 1.00 60.56 108 VAL A N 1
ATOM 844 C CA . VAL A 1 108 ? 11.454 4.465 -14.158 1.00 60.56 108 VAL A CA 1
ATOM 845 C C . VAL A 1 108 ? 10.989 5.682 -14.945 1.00 60.56 108 VAL A C 1
ATOM 847 O O . VAL A 1 108 ? 10.533 5.553 -16.082 1.00 60.56 108 VAL A O 1
ATOM 850 N N . ASP A 1 109 ? 11.053 6.853 -14.327 1.00 55.84 109 ASP A N 1
ATOM 851 C CA . ASP A 1 109 ? 10.735 8.108 -14.989 1.00 55.84 109 ASP A CA 1
ATOM 852 C C . ASP A 1 109 ? 11.855 8.417 -15.995 1.00 55.84 109 ASP A C 1
ATOM 854 O O . ASP A 1 109 ? 12.838 9.087 -15.686 1.00 55.84 109 ASP A O 1
ATOM 858 N N . PHE A 1 110 ? 11.750 7.852 -17.204 1.00 49.81 110 PHE A N 1
ATOM 859 C CA . PHE A 1 110 ? 12.704 8.073 -18.298 1.00 49.81 110 PHE A CA 1
ATOM 860 C C . PHE A 1 110 ? 12.767 9.542 -18.735 1.00 49.81 110 PHE A C 1
ATOM 862 O O . PHE A 1 110 ? 13.722 9.935 -19.396 1.00 49.81 110 PHE A O 1
ATOM 869 N N . SER A 1 111 ? 11.801 10.362 -18.319 1.00 54.97 111 SER A N 1
ATOM 870 C CA . SER A 1 111 ? 11.812 11.819 -18.480 1.00 54.97 111 SER A CA 1
ATOM 871 C C . SER A 1 111 ? 12.901 12.491 -17.630 1.00 54.97 111 SER A C 1
ATOM 873 O O . SER A 1 111 ? 13.359 13.576 -17.967 1.00 54.97 111 SER A O 1
ATOM 875 N N . ASN A 1 112 ? 13.331 11.827 -16.550 1.00 52.22 112 ASN A N 1
ATOM 876 C CA . ASN A 1 112 ? 14.370 12.267 -15.618 1.00 52.22 112 ASN A CA 1
ATOM 877 C C . ASN A 1 112 ? 15.676 11.466 -15.748 1.00 52.22 112 ASN A C 1
ATOM 879 O O . ASN A 1 112 ? 16.587 11.649 -14.941 1.00 52.22 112 ASN A O 1
ATOM 883 N N . LEU A 1 113 ? 15.796 10.582 -16.744 1.00 53.25 113 LEU A N 1
ATOM 884 C CA . LEU A 1 113 ? 17.092 10.034 -17.133 1.00 53.25 113 LEU A CA 1
ATOM 885 C C . LEU A 1 113 ? 17.799 11.102 -17.980 1.00 53.25 113 LEU A C 1
ATOM 887 O O . LEU A 1 113 ? 17.398 11.298 -19.128 1.00 53.25 113 LEU A O 1
ATOM 891 N N . PRO A 1 114 ? 18.831 11.807 -17.470 1.00 52.50 114 PRO A N 1
ATOM 892 C CA . PRO A 1 114 ? 19.655 12.640 -18.329 1.00 52.50 114 PRO A CA 1
ATOM 893 C C . PRO A 1 114 ? 20.291 11.732 -19.385 1.00 52.50 114 PRO A C 1
ATOM 895 O O . PRO A 1 114 ? 21.218 10.971 -19.097 1.00 52.50 114 PRO A O 1
ATOM 898 N N . LEU A 1 115 ? 19.784 11.813 -20.617 1.00 50.41 115 LEU A N 1
ATOM 899 C CA . LEU A 1 115 ? 20.367 11.167 -21.796 1.00 50.41 115 LEU A CA 1
ATOM 900 C C . LEU A 1 115 ? 21.829 11.596 -22.031 1.00 50.41 115 LEU A C 1
ATOM 902 O O . LEU A 1 115 ? 22.550 10.921 -22.760 1.00 50.41 115 LEU A O 1
ATOM 906 N N . ASP A 1 116 ? 22.287 12.654 -21.361 1.00 52.97 116 ASP A N 1
ATOM 907 C CA . ASP A 1 116 ? 23.636 13.207 -21.488 1.00 52.97 116 ASP A CA 1
ATOM 908 C C . ASP A 1 116 ? 24.738 12.380 -20.809 1.00 52.97 116 ASP A C 1
ATOM 910 O O . ASP A 1 116 ? 25.913 12.596 -21.090 1.00 52.97 116 ASP A O 1
ATOM 914 N N . ASN A 1 117 ? 24.395 11.400 -19.962 1.00 50.94 117 ASN A N 1
ATOM 915 C CA . ASN A 1 117 ? 25.375 10.488 -19.354 1.00 50.94 117 ASN A CA 1
ATOM 916 C C . ASN A 1 117 ? 25.213 9.031 -19.815 1.00 50.94 117 ASN A C 1
ATOM 918 O O . ASN A 1 117 ? 25.691 8.108 -19.149 1.00 50.94 117 ASN A O 1
ATOM 922 N N . ALA A 1 118 ? 24.579 8.795 -20.970 1.00 48.06 118 ALA A N 1
ATOM 923 C CA . ALA A 1 118 ? 24.801 7.552 -21.697 1.00 48.06 118 ALA A CA 1
ATOM 924 C C . ALA A 1 118 ? 26.289 7.509 -22.077 1.00 48.06 118 ALA A C 1
ATOM 926 O O . ALA A 1 118 ? 26.733 8.210 -22.983 1.00 48.06 118 ALA A O 1
ATOM 927 N N . ILE A 1 119 ? 27.079 6.742 -21.323 1.00 54.97 119 ILE A N 1
ATOM 928 C CA . ILE A 1 119 ? 28.521 6.594 -21.517 1.00 54.97 119 ILE A CA 1
ATOM 929 C C . ILE A 1 119 ? 28.767 6.146 -22.961 1.00 54.97 119 ILE A C 1
ATOM 931 O O . ILE A 1 119 ? 28.675 4.962 -23.288 1.00 54.97 119 ILE A O 1
ATOM 935 N N . VAL A 1 120 ? 29.133 7.083 -23.837 1.00 54.72 120 VAL A N 1
ATOM 936 C CA . VAL A 1 120 ? 29.808 6.738 -25.081 1.00 54.72 120 VAL A CA 1
ATOM 937 C C . VAL A 1 120 ? 31.203 6.300 -24.665 1.00 54.72 120 VAL A C 1
ATOM 939 O O . VAL A 1 120 ? 32.104 7.116 -24.472 1.00 54.72 120 VAL A O 1
ATOM 942 N N . VAL A 1 121 ? 31.382 4.992 -24.489 1.00 46.88 121 VAL A N 1
ATOM 943 C CA . VAL A 1 121 ? 32.705 4.379 -24.388 1.00 46.88 121 VAL A CA 1
ATOM 944 C C . VAL A 1 121 ? 33.407 4.639 -25.721 1.00 46.88 121 VAL A C 1
ATOM 946 O O . VAL A 1 121 ? 33.313 3.844 -26.655 1.00 46.88 121 VAL A O 1
ATOM 949 N N . LYS A 1 122 ? 34.122 5.763 -25.845 1.00 53.62 122 LYS A N 1
ATOM 950 C CA . LYS A 1 122 ? 35.149 5.886 -26.877 1.00 53.62 122 LYS A CA 1
ATOM 951 C C . LYS A 1 122 ? 36.252 4.909 -26.491 1.00 53.62 122 LYS A C 1
ATOM 953 O O . LYS A 1 122 ? 37.083 5.201 -25.636 1.00 53.62 122 LYS A O 1
ATOM 958 N N . ARG A 1 123 ? 36.221 3.716 -27.097 1.00 47.84 123 ARG A N 1
ATOM 959 C CA . ARG A 1 123 ? 37.367 2.800 -27.130 1.00 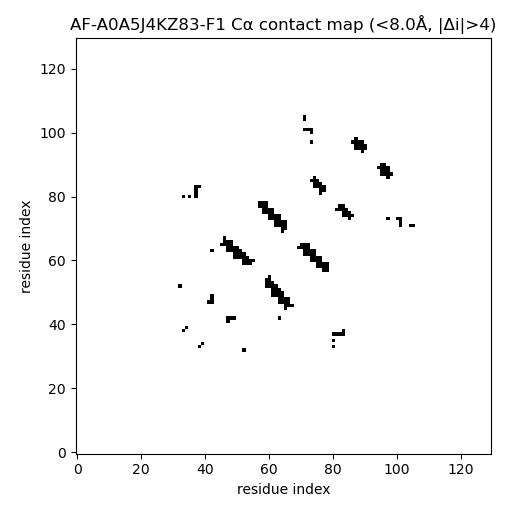47.84 123 ARG A CA 1
ATOM 960 C C . ARG A 1 123 ? 38.594 3.627 -27.517 1.00 47.84 123 ARG A C 1
ATOM 962 O O . ARG A 1 123 ? 38.571 4.313 -28.537 1.00 47.84 123 ARG A O 1
ATOM 969 N N . GLY A 1 124 ? 39.603 3.620 -26.650 1.00 47.25 124 GLY A N 1
ATOM 970 C CA . GLY A 1 124 ? 40.810 4.421 -26.801 1.00 47.25 124 GLY A CA 1
ATOM 971 C C . GLY A 1 124 ? 41.459 4.207 -28.163 1.00 47.25 124 GLY A C 1
ATOM 972 O O . GLY A 1 124 ? 41.615 3.073 -28.614 1.00 47.25 124 GLY A O 1
ATOM 973 N N . ASN A 1 125 ? 41.855 5.302 -28.807 1.00 48.19 125 ASN A N 1
ATOM 974 C CA . ASN A 1 125 ? 42.732 5.222 -29.960 1.00 48.19 125 ASN A CA 1
ATOM 975 C C . ASN A 1 125 ? 44.144 4.978 -29.417 1.00 48.19 125 ASN A C 1
ATOM 977 O O . ASN A 1 125 ? 44.844 5.903 -29.015 1.00 48.19 125 ASN A O 1
ATOM 981 N N . GLY A 1 126 ? 44.516 3.705 -29.298 1.00 55.88 126 GLY A N 1
ATOM 982 C CA . GLY A 1 126 ? 45.872 3.296 -28.966 1.00 55.88 126 GLY A CA 1
ATOM 983 C C . GLY A 1 126 ? 46.798 3.581 -30.141 1.00 55.88 126 GLY A C 1
ATOM 984 O O . GLY A 1 126 ? 47.117 2.676 -30.903 1.00 55.88 126 GLY A O 1
ATOM 985 N N . THR A 1 127 ? 47.249 4.822 -30.296 1.00 45.97 127 THR A N 1
ATOM 986 C CA . THR A 1 127 ? 48.391 5.122 -31.161 1.00 45.97 127 THR A CA 1
ATOM 987 C C . THR A 1 127 ? 49.667 4.767 -30.413 1.00 45.97 127 THR A C 1
ATOM 989 O O . THR A 1 127 ? 50.238 5.579 -29.690 1.00 45.97 127 THR A O 1
ATOM 992 N N . LYS A 1 128 ? 50.094 3.512 -30.578 1.00 54.19 128 LYS A N 1
ATOM 993 C CA . LYS A 1 128 ? 51.503 3.134 -30.473 1.00 54.19 128 LYS A CA 1
ATOM 994 C C . LYS A 1 128 ? 52.198 3.561 -31.772 1.00 54.19 128 LYS A C 1
ATOM 996 O O . LYS A 1 128 ? 51.796 3.113 -32.838 1.00 54.19 128 LYS A O 1
ATOM 1001 N N . SER A 1 129 ? 53.239 4.373 -31.669 1.00 47.25 129 SER A N 1
ATOM 1002 C CA . SER A 1 129 ? 54.350 4.461 -32.629 1.00 47.25 129 SER A CA 1
ATOM 1003 C C . SER A 1 129 ? 55.543 4.886 -31.778 1.00 47.25 129 SER A C 1
ATOM 1005 O O . SER A 1 129 ? 55.429 5.868 -31.049 1.00 47.25 129 SER A O 1
ATOM 1007 N N . SER A 1 130 ? 56.534 4.024 -31.541 1.00 45.62 130 SER A N 1
ATOM 1008 C CA . SER A 1 130 ? 57.586 3.610 -32.485 1.00 45.62 130 SER A CA 1
ATOM 1009 C C . SER A 1 130 ? 58.337 4.791 -33.062 1.00 45.62 130 SER A C 1
ATOM 1011 O O . SER A 1 130 ? 57.658 5.683 -33.618 1.00 45.62 130 SER A O 1
#

pLDDT: mean 71.99, std 19.51, range [38.78, 96.75]

InterPro domains:
  IPR009094 Disulphide bond isomerase DsbC/G, N-terminal domain superfamily [G3DSA:3.10.450.70] (37-104)
  IPR018950 Disulphide bond isomerase, DsbC/G, N-terminal [PF10411] (37-98)

Solvent-accessible surface area (backbone atoms only — not comparable to full-atom values): 8502 Å² total; per-residue (Å²): 138,66,71,69,59,55,57,58,56,64,68,69,73,76,83,79,88,85,80,76,83,79,76,79,70,74,80,67,74,72,74,76,67,77,84,32,71,63,53,53,51,50,28,63,75,62,51,29,44,82,74,49,75,44,83,73,80,75,33,32,41,37,31,32,31,26,72,90,72,71,45,75,47,68,33,34,33,38,77,86,62,80,49,76,50,82,70,79,48,62,50,98,82,72,45,52,53,45,57,55,52,48,53,60,73,64,52,74,61,67,89,73,52,68,74,87,69,65,80,76,77,73,74,75,84,80,79,82,74,135

Radius of gyration: 29.69 Å; Cα contacts (8 Å, |Δi|>4): 116; chains: 1; bounding box: 72×75×73 Å

Foldseek 3Di:
DPPVVVVVVVVVPPPPPDDDPPPCPPPPPPPVPCPDPVVVVCCVVQCWDWDDWDDPDQWIWTWIAHPPPRQIAIWTAGPVRPDIHHDFDADPVRDGVRVVVSCVVPPDPVVPPPPVPPDPPPPDPPDDDD

Secondary structure (DSSP, 8-state):
--HHHHHHHHTSSSS---------------------HHHHHHHHHHTEEEEEEEE-SSEEEEEEEETTT--EEEEEEETTS--EE-S--B-TT--BHHHHHHHHHT---GGGS-GGGS------------

Sequence (130 aa):
MLINKVRVITLLAVALCLFSTNAFAGETMPIDIPKTEALQKILSATNSKLKEVNDIGSVYEVVTERNDQKKVNVLYLTKDKKYIIGGALFDSNLRNITKERLDELNKVDFSNLPLDNAIVVKRGNGTKSS

=== Feature glossary ===
The record interleaves many kinds of information about one protein. Here is each kind framed as the question it answers.

Q: What are the backbone torsion angles?
A: φ (phi) and ψ (psi) are the two rotatable backbone dihedrals per residue: φ is the C(i-1)–N–Cα–C torsion, ψ is the N–Cα–C–N(i+1) torsion, both in degrees on (−180°, 180°]. α-helical residues cluster near (−60°, −45°); β-strand residues near (−120°, +130°). A Ramachandran plot is simply a scatter of (φ, ψ) for every residue.

Q: What is the amino-acid chain?
A: This is the polypeptide sequence — one letter per residue, N-terminus first. Length ranges from a few dozen residues for small domains to over a thousand for large multi-domain proteins.

Q: How mobile is each atom in the crystal?
A: For experimental (PDB) structures, the B-factor (temperature factor) quantifies the positional spread of each atom in the crystal — a combination of thermal vibration and static disorder — in units of Å². High B-factors mark flexible loops or poorly resolved regions; low B-factors mark the rigid, well-ordered core.

Q: Are the domains correctly placed relative to each other?
A: Predicted Aligned Error (PAE) is an AlphaFold confidence matrix: entry (i, j) is the expected error in the position of residue j, in ångströms, when the prediction is superimposed on the true structure at residue i. Low PAE within a block of residues means that block is internally rigid and well-predicted; high PAE between two blocks means their relative placement is uncertain even if each block individually is confident.

Q: How confident is the AlphaFold model at each residue?
A: pLDDT is the predicted lDDT-Cα score: AlphaFold's confidence that the local environment of each residue (all inter-atomic distances within 15 Å) is correctly placed. It is a per-residue number between 0 and 100, with higher meaning more reliable.

Q: What family and function is it annotated with?
A: Functional annotations link the protein to curated databases. InterPro entries identify conserved domains and families by matching the sequence against member-database signatures (Pfam, PROSITE, CDD, …). Gene Ontology (GO) terms describe molecular function, biological process, and cellular component in a controlled vocabulary. CATH places the structure in a hierarchical fold classification (Class/Architecture/Topology/Homologous-superfamily). The organism is the source species.

Q: How big and how compact is the whole molecule?
A: Three whole-structure scalars: the radius of gyration (RMS distance of Cα from centroid, in Å), the count of Cα–Cα contacts (pairs closer than 8 Å and separated by more than four residues in sequence — i.e. tertiary, not local, contacts), and the bounding-box dimensions. Together they distinguish compact globular folds from extended fibres or disordered chains.

Q: What known structures does this most resemble?
A: The Foldseek neighbor list gives the closest experimentally determined structures in the PDB, ranked by structural alignment. TM-score near 1 means near-iden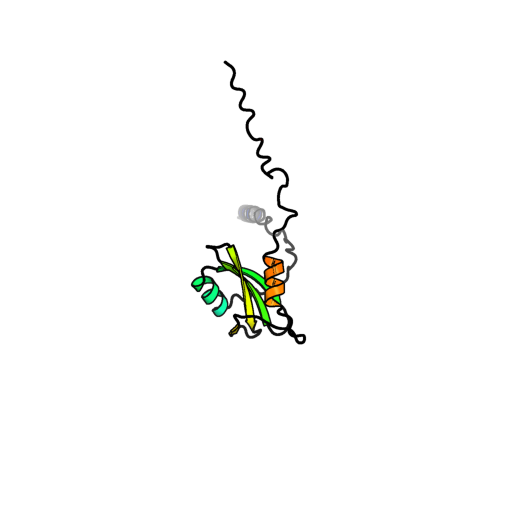tical fold; near 0.3 means only rough topology match. This is how one finds what a novel AlphaFold prediction most resembles in the solved-structure universe.

Q: Which residues are buried vs exposed?
A: SASA measures how much of the protein is reachable by solvent. It is computed by rolling a water-sized probe over the atomic surface and summing the exposed area (Å²). Per-residue SASA distinguishes core (buried, low SASA) from surface (exposed, high SASA) residues; total SASA is a whole-molecule size measure.

Q: Which residues are in helices, strands, or loops?
A: Eight-state secondary structure (DSSP): H is the canonical α-helix, G the tighter 3₁₀-helix, I the wider π-helix; E/B are β-structure, T and S are turns and bends, and '-' is everything else. DSSP derives these from the pattern of main-chain N–H···O=C hydrogen bonds, not from the sequence.

Q: Where is each backbone atom in 3D?
A: Structure coordinates are given as an mmCIF _atom_site loop: one row per atom with element, residue name, chain id, sequence number, and x/y/z position in Å. Only the four main-chain atoms per residue are included here; side chains are omitted to keep the record compact.

Q: What if only a Cα trace is available?
A: Three-state secondary structure (P-SEA) collapses the eight DSSP classes into helix (a), strand (b), and coil (c). P-SEA assigns these from Cα geometry alone — distances and angles — without requiring backbone oxygens, so it works on any Cα trace.

Q: What do the rendered images show?
A: The six renders are orthographic views along the three Cartesian axes in both directions. Representation (cartoon, sticks, or surface) and color scheme (sequence-rainbow or by-chain) vary across proteins so the training set covers all the common visualization conventions.

Q: What does the local fold look like, residue by residue?
A: Foldseek's 3Di representation compresses backbone geometry into a per-residue letter drawn from a learned twenty-state alphabet. It captures the tertiary interaction pattern around each residue — which residues are packed against it in space, regardless of where they are in sequence.

Q: What do the diagnostic plots show?
A: The contact map is a binary N×N matrix image: pixel (i, j) is dark where Cα_i and Cα_j are within 8 Å and |i−j|>4. Because the |i−j|>4 filter removes local helical contacts, off-diagonal stripes parallel to the main diagonal indicate parallel β-sheets; stripes perpendicular to it indicate antiparallel β-sheets. The Ramachandran plot scatters every residue's (φ, ψ) pair against the sterically allowed regions. The PAE heatmap renders the predicted-aligned-error matrix.